Protein AF-A0A371LSJ4-F1 (afdb_monomer_lite)

Secondary structure (DSSP, 8-state):
-PPP-BPPHHHHHHHHTTSSEEE-SSHHHHHHHHTT--S--SS-SEE-HHHHHH-SPPP-HHHHHHHHHHHHS---HHHHHHHHHHHHHHHHHHSSGGGGGGSTTT--HHHHHHHHHHHTS--HHHHHHH----TTS-EEEETGGGS-HHHHTT--SS-EEE-SB-

Sequence (166 aa):
MSITRAKSIDSLYEECKDFDLVLVPDAPMASALNRRLDQPHFGPFAITPRRLAARRREQAEDRLAFLEIIETTDLNWKETSYAVGNILQCWEYQGTAEAVLDYDQFATMATHTAVDCIADMDTTSTRLTEYSIDADTSVAVVGFKQLTELERSILPPDYETVDPFT

pLDDT: mean 92.45, std 6.97, range [52.53, 98.38]

Radius of gyration: 18.63 Å; chains: 1; bounding box: 43×42×49 Å

Structure (mmCIF, N/CA/C/O backbone):
data_AF-A0A371LSJ4-F1
#
_entry.id   AF-A0A371LSJ4-F1
#
loop_
_atom_site.group_PDB
_atom_site.id
_atom_site.type_symbol
_atom_site.label_atom_id
_atom_site.label_alt_id
_atom_site.label_comp_id
_atom_site.label_asym_id
_atom_site.label_entity_id
_atom_site.label_seq_id
_atom_site.pdbx_PDB_ins_code
_atom_site.Cartn_x
_atom_site.Cartn_y
_atom_site.Cartn_z
_atom_site.occupancy
_atom_site.B_iso_or_equiv
_atom_site.auth_seq_id
_atom_site.auth_comp_id
_atom_site.auth_asym_id
_atom_site.auth_atom_id
_atom_site.pdbx_PDB_model_num
ATOM 1 N N . MET A 1 1 ? -5.238 30.349 8.932 1.00 52.53 1 MET A N 1
ATOM 2 C CA . MET A 1 1 ? -4.971 28.911 9.128 1.00 52.53 1 MET A CA 1
ATOM 3 C C . MET A 1 1 ? -5.605 28.503 10.439 1.00 52.53 1 MET A C 1
ATOM 5 O O . MET A 1 1 ? -5.242 29.069 11.461 1.00 52.53 1 MET A O 1
ATOM 9 N N . SER A 1 2 ? -6.582 27.604 10.406 1.00 71.06 2 SER A N 1
ATOM 10 C CA . SER A 1 2 ? -7.072 26.927 11.606 1.00 71.06 2 SER A CA 1
ATOM 11 C C . SER A 1 2 ? -6.063 25.846 11.987 1.00 71.06 2 SER A C 1
ATOM 13 O O . SER A 1 2 ? -5.662 25.054 11.139 1.00 71.06 2 SER A O 1
ATOM 15 N N . ILE A 1 3 ? -5.609 25.853 13.237 1.00 79.19 3 ILE A N 1
ATOM 16 C CA . ILE A 1 3 ? -4.787 24.772 13.782 1.00 79.19 3 ILE A CA 1
ATOM 17 C C . ILE A 1 3 ? -5.747 23.629 14.107 1.00 79.19 3 ILE A C 1
ATOM 19 O O . ILE A 1 3 ? -6.637 23.814 14.934 1.00 79.19 3 ILE A O 1
ATOM 23 N N . THR A 1 4 ? -5.591 22.488 13.444 1.00 86.31 4 THR A N 1
ATOM 24 C CA . THR A 1 4 ? -6.309 21.252 13.771 1.00 86.31 4 THR A CA 1
ATOM 25 C C . THR A 1 4 ? -5.580 20.501 14.879 1.00 86.31 4 THR A C 1
ATOM 27 O O . THR A 1 4 ? -4.352 20.566 15.000 1.00 86.31 4 THR A O 1
ATOM 30 N N . ARG A 1 5 ? -6.333 19.798 15.725 1.00 90.38 5 ARG A N 1
ATOM 31 C CA . ARG A 1 5 ? -5.793 19.016 16.839 1.00 90.38 5 ARG A CA 1
ATOM 32 C C . ARG A 1 5 ? -5.979 17.534 16.558 1.00 90.38 5 ARG A C 1
ATOM 34 O O . ARG A 1 5 ? -7.038 17.126 16.111 1.00 90.38 5 ARG A O 1
ATOM 41 N N . ALA A 1 6 ? -4.965 16.723 16.849 1.00 93.44 6 ALA A N 1
ATOM 42 C CA . ALA A 1 6 ? -5.106 15.272 16.775 1.00 93.44 6 ALA A CA 1
ATOM 43 C C . ALA A 1 6 ? -6.126 14.774 17.814 1.00 93.44 6 ALA A C 1
ATOM 45 O O . ALA A 1 6 ? -6.082 15.191 18.981 1.00 93.44 6 ALA A O 1
ATOM 46 N N . LYS A 1 7 ? -7.008 13.864 17.396 1.00 95.31 7 LYS A N 1
ATOM 47 C CA . LYS A 1 7 ? -7.898 13.113 18.283 1.00 95.31 7 LYS A CA 1
ATOM 48 C C . LYS A 1 7 ? -7.080 12.255 19.246 1.00 95.31 7 LYS A C 1
ATOM 50 O O . LYS A 1 7 ? -5.962 11.831 18.945 1.00 95.31 7 LYS A O 1
ATOM 55 N N . SER A 1 8 ? -7.638 11.986 20.425 1.00 96.00 8 SER A N 1
ATOM 56 C CA . SER A 1 8 ? -7.082 10.942 21.284 1.00 96.00 8 SER A CA 1
ATOM 57 C C . SER A 1 8 ? -7.300 9.574 20.635 1.00 96.00 8 SER A C 1
ATOM 59 O O . SER A 1 8 ? -8.267 9.370 19.901 1.00 96.00 8 SER A O 1
ATOM 61 N N . ILE A 1 9 ? -6.427 8.614 20.947 1.00 96.31 9 ILE A N 1
ATOM 62 C CA . ILE A 1 9 ? -6.601 7.230 20.484 1.00 96.31 9 ILE A CA 1
ATOM 63 C C . ILE A 1 9 ? -7.930 6.648 20.977 1.00 96.31 9 ILE A C 1
ATOM 65 O O . ILE A 1 9 ? -8.552 5.879 20.259 1.00 96.31 9 ILE A O 1
ATOM 69 N N . ASP A 1 10 ? -8.389 7.034 22.168 1.00 96.56 10 ASP A N 1
ATOM 70 C CA . ASP A 1 10 ? -9.649 6.528 22.715 1.00 96.56 10 ASP A CA 1
ATOM 71 C C . ASP A 1 10 ? -10.857 7.077 21.934 1.00 96.56 10 ASP A C 1
ATOM 73 O O . ASP A 1 10 ? -11.777 6.328 21.642 1.00 96.56 10 ASP A O 1
ATOM 77 N N . SER A 1 11 ? -10.819 8.343 21.494 1.00 96.50 11 SER A N 1
ATOM 78 C CA . SER A 1 11 ? -11.844 8.898 20.593 1.00 96.50 11 SER A CA 1
ATOM 79 C C . SER A 1 11 ? -11.858 8.180 19.245 1.00 96.50 11 SER A C 1
ATOM 81 O O . SER A 1 11 ? -12.922 7.835 18.749 1.00 96.50 11 SER A O 1
ATOM 83 N N . LEU A 1 12 ? -10.677 7.928 18.669 1.00 96.75 12 LEU A N 1
ATOM 84 C CA . LEU A 1 12 ? -10.557 7.178 17.417 1.00 96.75 12 LEU A CA 1
ATOM 85 C C . LEU A 1 12 ? -11.072 5.744 17.551 1.00 96.75 12 LEU A C 1
ATOM 87 O O . LEU A 1 12 ? -11.730 5.249 16.645 1.00 96.75 12 LEU A O 1
ATOM 91 N N . TYR A 1 13 ? -10.791 5.085 18.676 1.00 96.75 13 TYR A N 1
ATOM 92 C CA . TYR A 1 13 ? -11.294 3.744 18.949 1.00 96.75 13 TYR A CA 1
ATOM 93 C C . TYR A 1 13 ? -12.821 3.718 19.020 1.00 96.75 13 TYR A C 1
ATOM 95 O O . TYR A 1 13 ? -13.428 2.875 18.373 1.00 96.75 13 TYR A O 1
ATOM 103 N N . GLU A 1 14 ? -13.447 4.659 19.731 1.00 96.50 14 GLU A N 1
ATOM 104 C CA . GLU A 1 14 ? -14.912 4.728 19.817 1.00 96.50 14 GLU A CA 1
ATOM 105 C C . GLU A 1 14 ? -15.584 4.938 18.454 1.00 96.50 14 GLU A C 1
ATOM 107 O O . GLU A 1 14 ? -16.661 4.397 18.229 1.00 96.50 14 GLU A O 1
ATOM 112 N N . GLU A 1 15 ? -14.946 5.676 17.541 1.00 96.75 15 GLU A N 1
ATOM 113 C CA . GLU A 1 15 ? -15.430 5.856 16.165 1.00 96.75 15 GLU A CA 1
ATOM 114 C C . GLU A 1 15 ? -15.247 4.598 15.296 1.00 96.75 15 GLU A C 1
ATOM 116 O O . GLU A 1 15 ? -15.971 4.429 14.324 1.00 96.75 15 GLU A O 1
ATOM 121 N N . CYS A 1 16 ? -14.302 3.710 15.631 1.00 96.44 16 CYS A N 1
ATOM 122 C CA . CYS A 1 16 ? -13.937 2.564 14.787 1.00 96.44 16 CYS A CA 1
ATOM 123 C C . CYS A 1 16 ? -14.359 1.191 15.342 1.00 96.44 16 CYS A C 1
ATOM 125 O O . CYS A 1 16 ? -14.262 0.198 14.629 1.00 96.44 16 CYS A O 1
ATOM 127 N N . LYS A 1 17 ? -14.761 1.089 16.613 1.00 95.12 17 LYS A N 1
ATOM 128 C CA . LYS A 1 17 ? -14.946 -0.197 17.318 1.00 95.12 17 LYS A CA 1
ATOM 129 C C . LYS A 1 17 ? -16.019 -1.118 16.727 1.00 95.12 17 LYS A C 1
ATOM 131 O O . LYS A 1 17 ? -15.970 -2.315 16.979 1.00 95.12 17 LYS A O 1
ATOM 136 N N . ASP A 1 18 ? -16.975 -0.557 15.989 1.00 94.31 18 ASP A N 1
ATOM 137 C CA . ASP A 1 18 ? -18.103 -1.295 15.408 1.00 94.31 18 ASP A CA 1
ATOM 138 C C . ASP A 1 18 ? -17.808 -1.792 13.974 1.00 94.31 18 ASP A C 1
ATOM 140 O O . ASP A 1 18 ? -18.671 -2.399 13.342 1.00 94.31 18 ASP A O 1
ATOM 144 N N . PHE A 1 19 ? -16.597 -1.546 13.455 1.00 95.69 19 PHE A N 1
ATOM 145 C CA . PHE A 1 19 ? -16.127 -2.053 12.163 1.00 95.69 19 PHE A CA 1
ATOM 146 C C . PHE A 1 19 ? -15.376 -3.376 12.325 1.00 95.69 19 PHE A C 1
ATOM 148 O O . PHE A 1 19 ? -14.677 -3.589 13.316 1.00 95.69 19 PHE A O 1
ATOM 155 N N . ASP A 1 20 ? -15.456 -4.234 11.308 1.00 95.50 20 ASP A N 1
ATOM 156 C CA . ASP A 1 20 ? -14.738 -5.514 11.276 1.00 95.50 20 ASP A CA 1
ATOM 157 C C . ASP A 1 20 ? -13.232 -5.316 11.044 1.00 95.50 20 ASP A C 1
ATOM 159 O O . ASP A 1 20 ? -12.403 -6.126 11.468 1.00 95.50 20 ASP A O 1
ATOM 163 N N . LEU A 1 21 ? -12.871 -4.241 10.335 1.00 97.19 21 LEU A N 1
ATOM 164 C CA . LEU A 1 21 ? -11.501 -3.937 9.949 1.00 97.19 21 LEU A CA 1
ATOM 165 C C . LEU A 1 21 ? -11.255 -2.427 9.895 1.00 97.19 21 LEU A C 1
ATOM 167 O O . LEU A 1 21 ? -12.004 -1.665 9.286 1.00 97.19 21 LEU A O 1
ATOM 171 N N . VAL A 1 22 ? -10.135 -2.003 10.473 1.00 97.94 22 VAL A N 1
ATOM 172 C CA . VAL A 1 22 ? -9.680 -0.613 10.495 1.00 97.94 22 VAL A CA 1
ATOM 173 C C . VAL A 1 22 ? -8.335 -0.503 9.786 1.00 97.94 22 VAL A C 1
ATOM 175 O O . VAL A 1 22 ? -7.305 -0.985 10.270 1.00 97.94 22 VAL A O 1
ATOM 178 N N . LEU A 1 23 ? -8.323 0.171 8.641 1.00 98.19 23 LEU A N 1
ATOM 179 C CA . LEU A 1 23 ? -7.095 0.508 7.935 1.00 98.19 23 LEU A CA 1
ATOM 180 C C . LEU A 1 23 ? -6.507 1.802 8.486 1.00 98.19 23 LEU A C 1
ATOM 182 O O . LEU A 1 23 ? -7.202 2.805 8.647 1.00 98.19 23 LEU A O 1
ATOM 186 N N . VAL A 1 24 ? -5.209 1.773 8.771 1.00 98.12 24 VAL A N 1
ATOM 187 C CA . VAL A 1 24 ? -4.469 2.905 9.339 1.00 98.12 24 VAL A CA 1
ATOM 188 C C . VAL A 1 24 ? -3.180 3.167 8.557 1.00 98.12 24 VAL A C 1
ATOM 190 O O . VAL A 1 24 ? -2.621 2.233 7.976 1.00 98.12 24 VAL A O 1
ATOM 193 N N . PRO A 1 25 ? -2.656 4.405 8.577 1.00 96.38 25 PRO A N 1
ATOM 194 C CA . PRO A 1 25 ? -1.461 4.770 7.817 1.00 96.38 25 PRO A CA 1
ATOM 195 C C . PRO A 1 25 ? -0.174 4.148 8.367 1.00 96.38 25 PRO A C 1
ATOM 197 O O . PRO A 1 25 ? 0.781 3.946 7.625 1.00 96.38 25 PRO A O 1
ATOM 200 N N . ASP A 1 26 ? -0.113 3.846 9.668 1.00 95.31 26 ASP A N 1
ATOM 201 C CA . ASP A 1 26 ? 1.126 3.407 10.301 1.00 95.31 26 ASP A CA 1
ATOM 202 C C . ASP A 1 26 ? 0.932 2.346 11.395 1.00 95.31 26 ASP A C 1
ATOM 204 O O . ASP A 1 26 ? -0.114 2.204 12.036 1.00 95.31 26 ASP A O 1
ATOM 208 N N . ALA A 1 27 ? 1.989 1.557 11.605 1.00 94.19 27 ALA A N 1
ATOM 209 C CA . ALA A 1 27 ? 1.992 0.466 12.574 1.00 94.19 27 ALA A CA 1
ATOM 210 C C . ALA A 1 27 ? 1.846 0.924 14.044 1.00 94.19 27 ALA A C 1
ATOM 212 O O . ALA A 1 27 ? 1.191 0.208 14.811 1.00 94.19 27 ALA A O 1
ATOM 213 N N . PRO A 1 28 ? 2.426 2.060 14.488 1.00 96.12 28 PRO A N 1
ATOM 214 C CA . PRO A 1 28 ? 2.138 2.621 15.806 1.00 96.12 28 PRO A CA 1
ATOM 215 C C . PRO A 1 28 ? 0.650 2.883 16.056 1.00 96.12 28 PRO A C 1
ATOM 217 O O . PRO A 1 28 ? 0.148 2.463 17.100 1.00 96.12 28 PRO A O 1
ATOM 220 N N . MET A 1 29 ? -0.065 3.502 15.113 1.00 96.00 29 MET A N 1
ATOM 221 C CA . MET A 1 29 ? -1.504 3.747 15.220 1.00 96.00 29 MET A CA 1
ATOM 222 C C . MET A 1 29 ? -2.287 2.433 15.278 1.00 96.00 29 MET A C 1
ATOM 224 O O . MET A 1 29 ? -3.125 2.265 16.165 1.00 96.00 29 MET A O 1
ATOM 228 N N . ALA A 1 30 ? -1.939 1.459 14.426 1.00 96.94 30 ALA A N 1
ATOM 229 C CA . ALA A 1 30 ? -2.527 0.117 14.473 1.00 96.94 30 ALA A CA 1
ATOM 230 C C . ALA A 1 30 ? -2.360 -0.503 15.867 1.00 96.94 30 ALA A C 1
ATOM 232 O O . ALA A 1 30 ? -3.308 -0.990 16.476 1.00 96.94 30 ALA A O 1
ATOM 233 N N . SER A 1 31 ? -1.139 -0.471 16.403 1.00 96.12 31 SER A N 1
ATOM 234 C CA . SER A 1 31 ? -0.823 -0.996 17.735 1.00 96.12 31 SER A CA 1
ATOM 235 C C . SER A 1 31 ? -1.595 -0.267 18.836 1.00 96.12 31 SER A C 1
ATOM 237 O O . SER A 1 31 ? -2.073 -0.901 19.776 1.00 96.12 31 SER A O 1
ATOM 239 N N . ALA A 1 32 ? -1.745 1.054 18.723 1.00 96.56 32 ALA A N 1
ATOM 240 C CA . ALA A 1 32 ? -2.471 1.863 19.689 1.00 96.56 32 ALA A CA 1
ATOM 241 C C . ALA A 1 32 ? -3.960 1.492 19.730 1.00 96.56 32 ALA A C 1
ATOM 243 O O . ALA A 1 32 ? -4.463 1.235 20.822 1.00 96.56 32 ALA A O 1
ATOM 244 N N . LEU A 1 33 ? -4.622 1.380 18.572 1.00 96.69 33 LEU A N 1
ATOM 245 C CA . LEU A 1 33 ? -6.030 0.976 18.468 1.00 96.69 33 LEU A CA 1
ATOM 246 C C . LEU A 1 33 ? -6.253 -0.469 18.926 1.00 96.69 33 LEU A C 1
ATOM 248 O O . LEU A 1 33 ? -7.112 -0.717 19.764 1.00 96.69 33 LEU A O 1
ATOM 252 N N . ASN A 1 34 ? -5.423 -1.417 18.481 1.00 96.38 34 ASN A N 1
ATOM 253 C CA . ASN A 1 34 ? -5.550 -2.823 18.891 1.00 96.38 34 ASN A CA 1
ATOM 254 C C . ASN A 1 34 ? -5.403 -3.023 20.411 1.00 96.38 34 ASN A C 1
ATOM 256 O O . ASN A 1 34 ? -5.962 -3.962 20.965 1.00 96.38 34 ASN A O 1
ATOM 260 N N . ARG A 1 35 ? -4.668 -2.149 21.115 1.00 95.19 35 ARG A N 1
ATOM 261 C CA . ARG A 1 35 ? -4.550 -2.193 22.587 1.00 95.19 35 ARG A CA 1
ATOM 262 C C . ARG A 1 35 ? -5.812 -1.739 23.325 1.00 95.19 35 ARG A C 1
ATOM 264 O O . ARG A 1 35 ? -5.826 -1.839 24.549 1.00 95.19 35 ARG A O 1
ATOM 271 N N . ARG A 1 36 ? -6.803 -1.176 22.627 1.00 95.38 36 ARG A N 1
ATOM 272 C CA . ARG A 1 36 ? -8.092 -0.762 23.207 1.00 95.38 36 ARG A CA 1
ATOM 273 C C . ARG A 1 36 ? -9.166 -1.835 23.097 1.00 95.38 36 ARG A C 1
ATOM 275 O O . ARG A 1 36 ? -10.174 -1.695 23.774 1.00 95.38 36 ARG A O 1
ATOM 282 N N . LEU A 1 37 ? -8.931 -2.890 22.313 1.00 92.75 37 LEU A N 1
ATOM 283 C CA . LEU A 1 37 ? -9.847 -4.020 22.238 1.00 92.75 37 LEU A CA 1
ATOM 284 C C . LEU A 1 37 ? -10.094 -4.589 23.636 1.00 92.75 37 LEU A C 1
ATOM 286 O O . LEU A 1 37 ? -9.178 -5.073 24.305 1.00 92.75 37 LEU A O 1
ATOM 290 N N . ASP A 1 38 ? -11.347 -4.530 24.053 1.00 86.19 38 ASP A N 1
ATOM 291 C CA . ASP A 1 38 ? -11.861 -5.081 25.301 1.00 86.19 38 ASP A CA 1
ATOM 292 C C . ASP A 1 38 ? -12.634 -6.392 25.078 1.00 86.19 38 ASP A C 1
ATOM 294 O O . ASP A 1 38 ? -13.021 -7.061 26.039 1.00 86.19 38 ASP A O 1
ATOM 298 N N . GLN A 1 39 ? -12.796 -6.799 23.815 1.00 85.31 39 GLN A N 1
ATOM 299 C CA . GLN A 1 39 ? -13.455 -8.032 23.397 1.00 85.31 39 GLN A CA 1
ATOM 300 C C . GLN A 1 39 ? -12.538 -8.891 22.514 1.00 85.31 39 GLN A C 1
ATOM 302 O O . GLN A 1 39 ? -11.650 -8.367 21.833 1.00 85.31 39 GLN A O 1
ATOM 307 N N . PRO A 1 40 ? -12.724 -10.225 22.502 1.00 88.38 40 PRO A N 1
ATOM 308 C CA . PRO A 1 40 ? -12.030 -11.093 21.560 1.00 88.38 40 PRO A CA 1
ATOM 309 C C . PRO A 1 40 ? -12.333 -10.697 20.110 1.00 88.38 40 PRO A C 1
ATOM 311 O O . PRO A 1 40 ? -13.495 -10.597 19.730 1.00 88.38 40 PRO A O 1
ATOM 314 N N . HIS A 1 41 ? -11.288 -10.542 19.298 1.00 88.44 41 HIS A N 1
ATOM 315 C CA . HIS A 1 41 ? -11.392 -10.213 17.877 1.00 88.44 41 HIS A CA 1
ATOM 316 C C . HIS A 1 41 ? -10.681 -11.280 17.040 1.00 88.44 41 HIS A C 1
ATOM 318 O O . HIS A 1 41 ? -9.556 -11.681 17.359 1.00 88.44 41 HIS A O 1
ATOM 324 N N . PHE A 1 42 ? -11.323 -11.759 15.975 1.00 85.94 42 PHE A N 1
ATOM 325 C CA . PHE A 1 42 ? -10.696 -12.690 15.038 1.00 85.94 42 PHE A CA 1
ATOM 326 C C . PHE A 1 42 ? -9.880 -11.916 14.004 1.00 85.94 42 PHE A C 1
ATOM 328 O O . PHE A 1 42 ? -10.400 -11.061 13.301 1.00 85.94 42 PHE A O 1
ATOM 335 N N . GLY A 1 43 ? -8.586 -12.223 13.897 1.00 86.88 43 GLY A N 1
ATOM 336 C CA . GLY A 1 43 ? -7.692 -11.486 13.001 1.00 86.88 43 GLY A CA 1
ATOM 337 C C . GLY A 1 43 ? -7.367 -10.069 13.502 1.00 86.88 43 GLY A C 1
ATOM 338 O O . GLY A 1 43 ? -7.648 -9.738 14.658 1.00 86.88 43 GLY A O 1
ATOM 339 N N . PRO A 1 44 ? -6.698 -9.246 12.677 1.00 89.44 44 PRO A N 1
ATOM 340 C CA . PRO A 1 44 ? -6.348 -7.884 13.055 1.00 89.44 44 PRO A CA 1
ATOM 341 C C . PRO A 1 44 ? -7.579 -6.970 13.013 1.00 89.44 44 PRO A C 1
ATOM 343 O O . PRO A 1 44 ? -8.220 -6.876 11.976 1.00 89.44 44 PRO A O 1
ATOM 346 N N . PHE A 1 45 ? -7.852 -6.254 14.106 1.00 96.12 45 PHE A N 1
ATOM 347 C CA . PHE A 1 45 ? -8.837 -5.167 14.109 1.00 96.12 45 PHE A CA 1
ATOM 348 C C . PHE A 1 45 ? -8.281 -3.944 13.376 1.00 96.12 45 PHE A C 1
ATOM 350 O O . PHE A 1 45 ? -8.847 -3.512 12.385 1.00 96.12 45 PHE A O 1
ATOM 357 N N . ALA A 1 46 ? -7.120 -3.429 13.802 1.00 97.38 46 ALA A N 1
ATOM 358 C CA . ALA A 1 46 ? -6.435 -2.327 13.122 1.00 97.38 46 ALA A CA 1
ATOM 359 C C . ALA A 1 46 ? -5.131 -2.784 12.451 1.00 97.38 46 ALA A C 1
ATOM 361 O O . ALA A 1 46 ? -4.293 -3.437 13.086 1.00 97.38 46 ALA A O 1
ATOM 362 N N . ILE A 1 47 ? -4.913 -2.432 11.182 1.00 96.88 47 ILE A N 1
ATOM 363 C CA . ILE A 1 47 ? -3.742 -2.864 10.400 1.00 96.88 47 ILE A CA 1
ATOM 364 C C . ILE A 1 47 ? -3.412 -1.883 9.269 1.00 96.88 47 ILE A C 1
ATOM 366 O O . ILE A 1 47 ? -4.271 -1.144 8.803 1.00 96.88 47 ILE A O 1
ATOM 370 N N . THR A 1 48 ? -2.156 -1.864 8.819 1.00 95.81 48 THR A N 1
ATOM 371 C CA . THR A 1 48 ? -1.777 -1.102 7.621 1.00 95.81 48 THR A CA 1
ATOM 372 C C . THR A 1 48 ? -2.116 -1.886 6.347 1.00 95.81 48 THR A C 1
ATOM 374 O O . THR A 1 48 ? -1.964 -3.115 6.351 1.00 95.81 48 THR A O 1
ATOM 377 N N . PRO A 1 49 ? -2.488 -1.217 5.238 1.00 95.12 49 PRO A N 1
ATOM 378 C CA . PRO A 1 49 ? -2.781 -1.871 3.957 1.00 95.12 49 PRO A CA 1
ATOM 379 C C . PRO A 1 49 ? -1.687 -2.851 3.508 1.00 95.12 49 PRO A C 1
ATOM 381 O O . PRO A 1 49 ? -1.955 -4.026 3.256 1.00 95.12 49 PRO A O 1
ATOM 384 N N . ARG A 1 50 ? -0.418 -2.420 3.553 1.00 91.81 50 ARG A N 1
ATO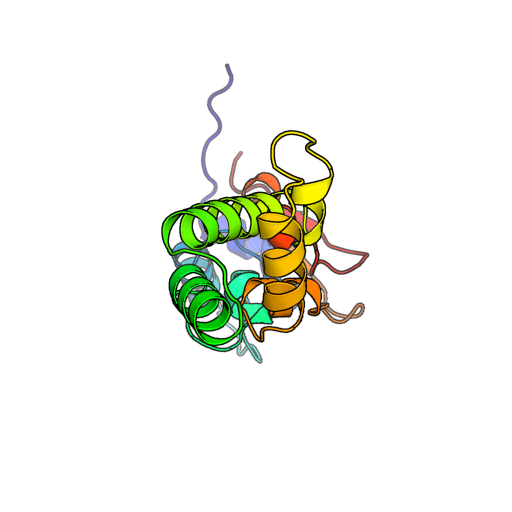M 385 C CA . ARG A 1 50 ? 0.754 -3.259 3.236 1.00 91.81 50 ARG A CA 1
ATOM 386 C C . ARG A 1 50 ? 0.801 -4.555 4.025 1.00 91.81 50 ARG A C 1
ATOM 388 O O . ARG A 1 50 ? 1.052 -5.625 3.479 1.00 91.81 50 ARG A O 1
ATOM 395 N N . ARG A 1 51 ? 0.585 -4.474 5.339 1.00 91.69 51 ARG A N 1
ATOM 396 C CA . ARG A 1 51 ? 0.683 -5.645 6.213 1.00 91.69 51 ARG A CA 1
ATOM 397 C C . ARG A 1 51 ? -0.502 -6.586 6.016 1.00 91.69 51 ARG A C 1
ATOM 399 O O . ARG A 1 51 ? -0.323 -7.797 6.158 1.00 91.69 51 ARG A O 1
ATOM 406 N N . LEU A 1 52 ? -1.673 -6.037 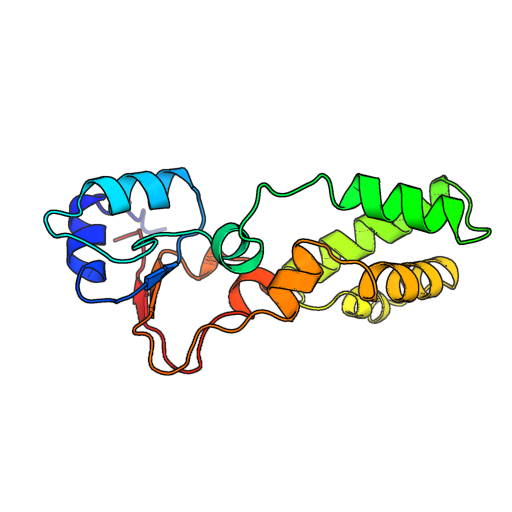5.697 1.00 93.19 52 LEU A N 1
ATOM 407 C CA . LEU A 1 52 ? -2.864 -6.808 5.370 1.00 93.19 52 LEU A CA 1
ATOM 408 C C . LEU A 1 52 ? -2.654 -7.627 4.086 1.00 93.19 52 LEU A C 1
ATOM 410 O O . LEU A 1 52 ? -2.822 -8.847 4.120 1.00 93.19 52 LEU A O 1
ATOM 414 N N . ALA A 1 53 ? -2.190 -6.984 3.010 1.00 90.56 53 ALA A N 1
ATOM 415 C CA . ALA A 1 53 ? -1.947 -7.636 1.724 1.00 90.56 53 ALA A CA 1
ATOM 416 C C . ALA A 1 53 ? -0.750 -8.605 1.766 1.00 90.56 53 ALA A C 1
ATOM 418 O O . ALA A 1 53 ? -0.858 -9.773 1.391 1.00 90.56 53 ALA A O 1
ATOM 419 N N . ALA A 1 54 ? 0.405 -8.171 2.284 1.00 82.94 54 ALA A N 1
ATOM 420 C CA . ALA A 1 54 ? 1.640 -8.949 2.177 1.00 82.94 54 ALA A CA 1
ATOM 421 C C . ALA A 1 54 ? 1.733 -10.137 3.150 1.00 82.94 54 ALA A C 1
ATOM 423 O O . ALA A 1 54 ? 2.541 -11.042 2.919 1.00 82.94 54 ALA A O 1
ATOM 424 N N . ARG A 1 55 ? 0.964 -10.148 4.253 1.00 70.25 55 ARG A N 1
ATOM 425 C CA . ARG A 1 55 ? 0.960 -11.158 5.346 1.00 70.25 55 ARG A CA 1
ATOM 426 C C . ARG A 1 55 ? 2.317 -11.466 6.021 1.00 70.25 55 ARG A C 1
ATOM 428 O O . ARG A 1 55 ? 2.346 -12.157 7.040 1.00 70.25 55 ARG A O 1
ATOM 435 N N . ARG A 1 56 ? 3.446 -10.971 5.502 1.00 62.91 56 ARG A N 1
ATOM 436 C CA . ARG A 1 56 ? 4.819 -11.107 6.023 1.00 62.91 56 ARG A CA 1
ATOM 437 C C . ARG A 1 56 ? 5.503 -9.739 6.088 1.00 62.91 56 ARG A C 1
ATOM 439 O O . ARG A 1 56 ? 4.932 -8.725 5.706 1.00 62.91 56 ARG A O 1
ATOM 446 N N . ARG A 1 57 ? 6.727 -9.717 6.622 1.00 59.72 57 ARG A N 1
ATOM 447 C CA . ARG A 1 57 ? 7.565 -8.515 6.666 1.00 59.72 57 ARG A CA 1
ATOM 448 C C . ARG A 1 57 ? 7.894 -8.082 5.236 1.00 59.72 57 ARG A C 1
ATOM 450 O O . ARG A 1 57 ? 8.343 -8.918 4.455 1.00 59.72 57 ARG A O 1
ATOM 457 N N . GLU A 1 58 ? 7.668 -6.807 4.945 1.00 64.69 58 GLU A N 1
ATOM 458 C CA . GLU A 1 58 ? 8.086 -6.151 3.706 1.00 64.69 58 GLU A CA 1
ATOM 459 C C . GLU A 1 58 ? 9.577 -6.431 3.480 1.00 64.69 58 GLU A C 1
ATOM 461 O O . GLU A 1 58 ? 10.408 -6.215 4.373 1.00 64.69 58 GLU A O 1
ATOM 466 N N . GLN A 1 59 ? 9.893 -7.036 2.336 1.00 67.12 59 GLN A N 1
ATOM 467 C CA . GLN A 1 59 ? 11.274 -7.231 1.910 1.00 67.12 59 GLN A CA 1
ATOM 468 C C . GLN A 1 59 ? 11.749 -5.966 1.195 1.00 67.12 59 GLN A C 1
ATOM 470 O O . GLN A 1 59 ? 10.934 -5.144 0.785 1.00 67.12 59 GLN A O 1
ATOM 475 N N . ALA A 1 60 ? 13.065 -5.812 1.052 1.00 81.62 60 ALA A N 1
ATOM 476 C CA . ALA A 1 60 ? 13.650 -4.749 0.240 1.00 81.62 60 ALA A CA 1
ATOM 477 C C . ALA A 1 60 ? 13.341 -5.018 -1.246 1.00 81.62 60 ALA A C 1
ATOM 479 O O . ALA A 1 60 ? 14.131 -5.651 -1.947 1.00 81.62 60 ALA A O 1
ATOM 480 N N . GLU A 1 61 ? 12.134 -4.638 -1.670 1.00 86.00 61 GLU A N 1
ATOM 481 C CA . GLU A 1 61 ? 11.582 -4.841 -3.013 1.00 86.00 61 GLU A CA 1
ATOM 482 C C . GLU A 1 61 ? 12.475 -4.218 -4.085 1.00 86.00 61 GLU A C 1
ATOM 484 O O . GLU A 1 61 ? 12.769 -4.860 -5.088 1.00 86.00 61 GLU A O 1
ATOM 489 N N . ASP A 1 62 ? 13.009 -3.031 -3.802 1.00 89.44 62 ASP A N 1
ATOM 490 C CA . ASP A 1 62 ? 14.011 -2.340 -4.611 1.00 89.44 62 ASP A CA 1
ATOM 491 C C . ASP A 1 62 ? 15.228 -3.223 -4.915 1.00 89.44 62 ASP A C 1
ATOM 493 O O . ASP A 1 62 ? 15.645 -3.366 -6.064 1.00 89.44 62 ASP A O 1
ATOM 497 N N . ARG A 1 63 ? 15.784 -3.867 -3.887 1.00 91.25 63 ARG A N 1
ATOM 498 C CA . ARG A 1 63 ? 16.959 -4.725 -4.011 1.00 91.25 63 ARG A CA 1
ATOM 499 C C . ARG A 1 63 ? 16.638 -6.007 -4.768 1.00 91.25 63 ARG A C 1
ATOM 501 O O . ARG A 1 63 ? 17.484 -6.465 -5.531 1.00 91.25 63 ARG A O 1
ATOM 508 N N . LEU A 1 64 ? 15.473 -6.604 -4.530 1.00 90.75 64 LEU A N 1
ATOM 509 C CA . LEU A 1 64 ? 15.064 -7.826 -5.222 1.00 90.75 64 LEU A CA 1
ATOM 510 C C . LEU A 1 64 ? 14.828 -7.557 -6.707 1.00 90.75 64 LEU A C 1
ATOM 512 O O . LEU A 1 64 ? 15.416 -8.250 -7.529 1.00 90.75 64 LEU A O 1
ATOM 516 N N . ALA A 1 65 ? 14.064 -6.513 -7.040 1.00 92.19 65 ALA A N 1
ATOM 517 C CA . ALA A 1 65 ? 13.825 -6.091 -8.419 1.00 92.19 65 ALA A CA 1
ATOM 518 C C . ALA A 1 65 ? 15.133 -5.769 -9.145 1.00 92.19 65 ALA A C 1
ATOM 520 O O . ALA A 1 65 ? 15.360 -6.210 -10.268 1.00 92.19 65 ALA A O 1
ATOM 521 N N . PHE A 1 66 ? 16.044 -5.057 -8.479 1.00 95.06 66 PHE A N 1
ATOM 522 C CA . PHE A 1 66 ? 17.353 -4.753 -9.044 1.00 95.06 66 PHE A CA 1
ATOM 523 C C . PHE A 1 66 ? 18.168 -6.008 -9.384 1.00 95.06 66 PHE A C 1
ATOM 525 O O . PHE A 1 66 ? 18.762 -6.075 -10.460 1.00 95.06 66 PHE A O 1
ATOM 532 N N . LEU A 1 67 ? 18.227 -6.979 -8.466 1.00 94.56 67 LEU A N 1
ATOM 533 C CA . LEU A 1 67 ? 18.980 -8.216 -8.680 1.00 94.56 67 LEU A CA 1
ATOM 534 C C . LEU A 1 67 ? 18.348 -9.064 -9.784 1.00 94.56 67 LEU A C 1
ATOM 536 O O . LEU A 1 67 ? 19.069 -9.496 -10.677 1.00 94.56 67 LEU A O 1
ATOM 540 N N . GLU A 1 68 ? 17.025 -9.222 -9.766 1.00 93.31 68 GLU A N 1
ATOM 541 C CA . GLU A 1 68 ? 16.293 -9.989 -10.777 1.00 93.31 68 GLU A CA 1
ATOM 542 C C . GLU A 1 68 ? 16.533 -9.425 -12.182 1.00 93.31 68 GLU A C 1
ATOM 544 O O . GLU A 1 68 ? 16.912 -10.158 -13.092 1.00 93.31 68 GLU A O 1
ATOM 549 N N . ILE A 1 69 ? 16.408 -8.105 -12.358 1.00 94.94 69 ILE A N 1
ATOM 550 C CA . ILE A 1 69 ? 16.600 -7.466 -13.665 1.00 94.94 69 ILE A CA 1
ATOM 551 C C . ILE A 1 69 ? 18.049 -7.607 -14.146 1.00 94.94 69 ILE A C 1
ATOM 553 O O . ILE A 1 69 ? 18.271 -7.874 -15.324 1.00 94.94 69 ILE A O 1
ATOM 557 N N . ILE A 1 70 ? 19.051 -7.440 -13.273 1.00 95.44 70 ILE A N 1
ATOM 558 C CA . ILE A 1 70 ? 20.459 -7.630 -13.670 1.00 95.44 70 ILE A CA 1
ATOM 559 C C . ILE A 1 70 ? 20.752 -9.082 -14.058 1.00 95.44 70 ILE A C 1
ATOM 561 O O . ILE A 1 70 ? 21.590 -9.320 -14.924 1.00 95.44 70 ILE A O 1
ATOM 565 N N . GLU A 1 71 ? 20.116 -10.051 -13.403 1.00 94.50 71 GLU A N 1
ATOM 566 C CA . GLU A 1 71 ? 20.354 -11.471 -13.670 1.00 94.50 71 GLU A CA 1
ATOM 567 C C . GLU A 1 71 ? 19.627 -11.969 -14.928 1.00 94.50 71 GLU A C 1
ATOM 569 O O . GLU A 1 71 ? 20.125 -12.873 -15.601 1.00 94.50 71 GLU A O 1
ATOM 574 N N . THR A 1 72 ? 18.476 -11.382 -15.264 1.00 94.56 72 THR A N 1
ATOM 575 C CA . THR A 1 72 ? 17.595 -11.856 -16.347 1.00 94.56 72 THR A CA 1
ATOM 576 C C . THR A 1 72 ? 17.646 -11.015 -17.622 1.00 94.56 72 THR A C 1
ATOM 578 O O . THR A 1 72 ? 17.125 -11.441 -18.655 1.00 94.56 72 THR A O 1
ATOM 581 N N . THR A 1 73 ? 18.290 -9.846 -17.590 1.00 94.44 73 THR A N 1
ATOM 582 C CA . THR A 1 73 ? 18.358 -8.913 -18.724 1.00 94.44 73 THR A CA 1
ATOM 583 C C . THR A 1 73 ? 19.789 -8.451 -18.998 1.00 94.44 73 THR A C 1
ATOM 585 O O . THR A 1 73 ? 20.674 -8.570 -18.157 1.00 94.44 73 THR A O 1
ATOM 588 N N . ASP A 1 74 ? 20.012 -7.852 -20.170 1.00 94.56 74 ASP A N 1
ATOM 589 C CA . ASP A 1 74 ? 21.297 -7.235 -20.535 1.00 94.56 74 ASP A CA 1
ATOM 590 C C . ASP A 1 74 ? 21.429 -5.773 -20.049 1.00 94.56 74 ASP A C 1
ATOM 592 O O . ASP A 1 74 ? 22.326 -5.043 -20.486 1.00 94.56 74 ASP A O 1
ATOM 596 N N . LEU A 1 75 ? 20.530 -5.306 -19.172 1.00 95.38 75 LEU A N 1
ATOM 597 C CA . LEU A 1 75 ? 20.564 -3.936 -18.661 1.00 95.38 75 LEU A CA 1
ATOM 598 C C . LEU A 1 75 ? 21.769 -3.714 -17.750 1.00 95.38 75 LEU A C 1
ATOM 600 O O . LEU A 1 75 ? 22.113 -4.534 -16.896 1.00 95.38 75 LEU A O 1
ATOM 604 N N . ASN A 1 76 ? 22.412 -2.555 -17.899 1.00 95.12 76 ASN A N 1
ATOM 605 C CA . ASN A 1 76 ? 23.523 -2.217 -17.022 1.00 95.12 76 ASN A CA 1
ATOM 606 C C . ASN A 1 76 ? 23.023 -1.717 -15.659 1.00 95.12 76 ASN A C 1
ATOM 608 O O . ASN A 1 76 ? 21.931 -1.169 -15.530 1.00 95.12 76 ASN A O 1
ATOM 612 N N . TRP A 1 77 ? 23.877 -1.812 -14.638 1.00 96.44 77 TRP A N 1
ATOM 613 C CA . TRP A 1 77 ? 23.523 -1.457 -13.259 1.00 96.44 77 TRP A CA 1
ATOM 614 C C . TRP A 1 77 ? 22.922 -0.049 -13.091 1.00 96.44 77 TRP A C 1
ATOM 616 O O . TRP A 1 77 ? 22.084 0.161 -12.214 1.00 96.44 77 TRP A O 1
ATOM 626 N N . LYS A 1 78 ? 23.344 0.928 -13.905 1.00 95.62 78 LYS A N 1
ATOM 627 C CA . LYS A 1 78 ? 22.858 2.308 -13.816 1.00 95.62 78 LYS A CA 1
ATOM 628 C C . LYS A 1 78 ? 21.456 2.426 -14.405 1.00 95.62 78 LYS A C 1
ATOM 630 O O . LYS A 1 78 ? 20.617 3.099 -13.813 1.00 95.62 78 LYS A O 1
ATOM 635 N N . GLU A 1 79 ? 21.217 1.780 -15.543 1.00 95.25 79 GLU A N 1
ATOM 636 C CA . GLU A 1 79 ? 19.887 1.687 -16.153 1.00 95.25 79 GLU A CA 1
ATOM 637 C C . GLU A 1 79 ? 18.921 0.981 -15.207 1.00 95.25 79 GLU A C 1
ATOM 639 O O . GLU A 1 79 ? 17.874 1.542 -14.895 1.00 95.25 79 GLU A O 1
ATOM 644 N N . THR A 1 80 ? 19.318 -0.169 -14.655 1.00 96.25 80 THR A N 1
ATOM 645 C CA . THR A 1 80 ? 18.486 -0.933 -13.720 1.00 96.25 80 THR A CA 1
ATOM 646 C C . THR A 1 80 ? 18.151 -0.131 -12.468 1.00 96.25 80 THR A C 1
ATOM 648 O O . THR A 1 80 ? 16.984 -0.009 -12.110 1.00 96.25 80 THR A O 1
ATOM 651 N N . SER A 1 81 ? 19.148 0.473 -11.810 1.00 94.88 81 SER A N 1
ATOM 652 C CA . SER A 1 81 ? 18.908 1.261 -10.593 1.00 94.88 81 SER A CA 1
ATOM 653 C C . SER A 1 81 ? 17.969 2.441 -10.841 1.00 94.88 81 SER A C 1
ATOM 655 O O . SER A 1 81 ? 17.167 2.771 -9.968 1.00 94.88 81 SER A O 1
ATOM 657 N N . TYR A 1 82 ? 18.076 3.084 -12.005 1.00 94.81 82 TYR A N 1
ATOM 658 C CA . TYR A 1 82 ? 17.221 4.206 -12.370 1.00 94.81 82 TYR A CA 1
ATOM 659 C C . TYR A 1 82 ? 15.794 3.750 -12.692 1.00 94.81 82 TYR A C 1
ATOM 661 O O . TYR A 1 82 ? 14.84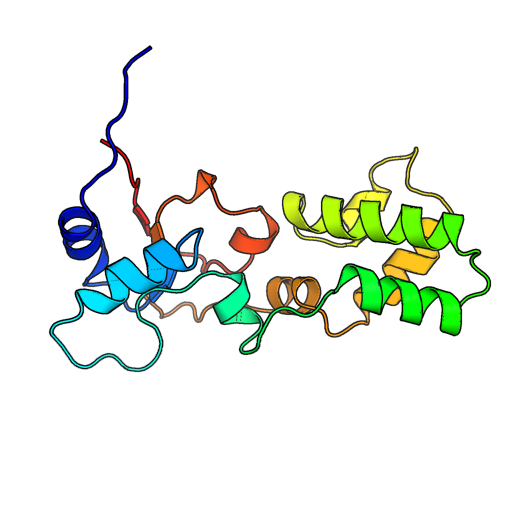1 4.333 -12.179 1.00 94.81 82 TYR A O 1
ATOM 669 N N . ALA A 1 83 ? 15.644 2.695 -13.496 1.00 95.69 83 ALA A N 1
ATOM 670 C CA . ALA A 1 83 ? 14.345 2.148 -13.871 1.00 95.69 83 ALA A CA 1
ATOM 671 C C . ALA A 1 83 ? 13.573 1.644 -12.644 1.00 95.69 83 ALA A C 1
ATOM 673 O O . ALA A 1 83 ? 12.460 2.105 -12.411 1.00 95.69 83 ALA A O 1
ATOM 674 N N . VAL A 1 84 ? 14.185 0.794 -11.809 1.00 94.94 84 VAL A N 1
ATOM 675 C CA . VAL A 1 84 ? 13.553 0.234 -10.598 1.00 94.94 84 VAL A CA 1
ATOM 676 C C . VAL A 1 84 ? 13.059 1.337 -9.666 1.00 94.94 84 VAL A C 1
ATOM 678 O O . VAL A 1 84 ? 11.912 1.304 -9.228 1.00 94.94 84 VAL A O 1
ATOM 681 N N . GLY A 1 85 ? 13.898 2.340 -9.385 1.00 93.25 85 GLY A N 1
ATOM 682 C CA . GLY A 1 85 ? 13.521 3.442 -8.499 1.00 93.25 85 GLY A CA 1
ATOM 683 C C . GLY A 1 85 ? 12.314 4.226 -9.019 1.00 93.25 85 GLY A C 1
ATOM 684 O O . GLY A 1 85 ? 11.386 4.493 -8.258 1.00 93.25 85 GLY A O 1
ATOM 685 N N . ASN A 1 86 ? 12.301 4.547 -10.316 1.00 95.06 8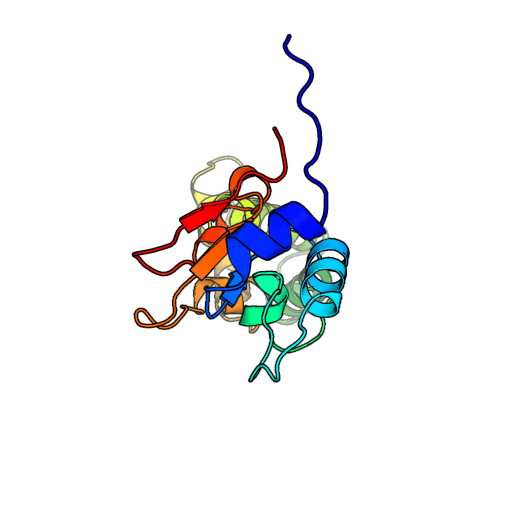6 ASN A N 1
ATOM 686 C CA . ASN A 1 86 ? 11.194 5.281 -10.928 1.00 95.06 86 ASN A CA 1
ATOM 687 C C . ASN A 1 86 ? 9.912 4.443 -11.000 1.00 95.06 86 ASN A C 1
ATOM 689 O O . ASN A 1 86 ? 8.843 4.980 -10.729 1.00 95.06 86 ASN A O 1
ATOM 693 N N . ILE A 1 87 ? 10.013 3.151 -11.332 1.00 95.38 87 ILE A N 1
ATOM 694 C CA . ILE A 1 87 ? 8.867 2.234 -11.403 1.00 95.38 87 ILE A CA 1
ATOM 695 C C . ILE A 1 87 ? 8.210 2.122 -10.032 1.00 95.38 87 ILE A C 1
ATOM 697 O O . ILE A 1 87 ? 7.036 2.453 -9.900 1.00 95.38 87 ILE A O 1
ATOM 701 N N . LEU A 1 88 ? 8.970 1.734 -9.002 1.00 92.69 88 LEU A N 1
ATOM 702 C CA . LEU A 1 88 ? 8.425 1.548 -7.656 1.00 92.69 88 LEU A CA 1
ATOM 703 C C . LEU A 1 88 ? 7.846 2.854 -7.107 1.00 92.69 88 LEU A C 1
ATOM 705 O O . LEU A 1 88 ? 6.729 2.868 -6.601 1.00 92.69 88 LEU A O 1
ATOM 709 N N . GLN A 1 89 ? 8.552 3.977 -7.268 1.00 91.88 89 GLN A N 1
ATOM 710 C CA . GLN A 1 89 ? 8.039 5.269 -6.817 1.00 91.88 89 GLN A CA 1
ATOM 711 C C . GLN A 1 89 ? 6.769 5.688 -7.567 1.00 91.88 89 GLN A C 1
ATOM 713 O O . GLN A 1 89 ? 5.872 6.264 -6.958 1.00 91.88 89 GLN A O 1
ATOM 718 N N . CYS A 1 90 ? 6.682 5.446 -8.876 1.00 94.62 90 CYS A N 1
ATOM 719 C CA . CYS A 1 90 ? 5.484 5.774 -9.642 1.00 94.62 90 CYS A CA 1
ATOM 720 C C . CYS A 1 90 ? 4.309 4.888 -9.220 1.00 94.62 90 CYS A C 1
ATOM 722 O O . CYS A 1 90 ? 3.222 5.403 -8.957 1.00 94.62 90 CYS A O 1
ATOM 724 N N . TRP A 1 91 ? 4.557 3.588 -9.053 1.00 94.75 91 TRP A N 1
ATOM 725 C CA . TRP A 1 91 ? 3.564 2.611 -8.624 1.00 94.75 91 TRP A CA 1
ATOM 726 C C . TRP A 1 91 ? 2.915 3.007 -7.298 1.00 94.75 91 TRP A C 1
ATOM 728 O O . TRP A 1 91 ? 1.691 3.014 -7.201 1.00 94.75 91 TRP A O 1
ATOM 738 N N . GLU A 1 92 ? 3.700 3.456 -6.316 1.00 92.19 92 GLU A N 1
ATOM 739 C CA . GLU A 1 92 ? 3.179 3.924 -5.025 1.00 92.19 92 GLU A CA 1
ATOM 740 C C . GLU A 1 92 ? 2.050 4.955 -5.156 1.00 92.19 92 GLU A C 1
ATOM 742 O O . GLU A 1 92 ? 1.036 4.884 -4.458 1.00 92.19 92 GLU A O 1
ATOM 747 N N . TYR A 1 93 ? 2.207 5.917 -6.064 1.00 93.50 93 TYR A N 1
ATOM 748 C CA . TYR A 1 93 ? 1.301 7.059 -6.176 1.00 93.50 93 TYR A CA 1
ATOM 749 C C . TYR A 1 93 ? 0.313 6.970 -7.340 1.00 93.50 93 TYR A C 1
ATOM 751 O O . TYR A 1 93 ? -0.621 7.766 -7.367 1.00 93.50 93 TYR A O 1
ATOM 759 N N . GLN A 1 94 ? 0.502 6.038 -8.277 1.00 92.75 94 GLN A N 1
ATOM 760 C CA . GLN A 1 94 ? -0.389 5.831 -9.426 1.00 92.75 94 GLN A CA 1
ATOM 761 C C . GLN A 1 94 ? -1.116 4.478 -9.395 1.00 92.75 94 GLN A C 1
ATOM 763 O O . GLN A 1 94 ? -2.007 4.244 -10.204 1.00 92.75 94 GLN A O 1
ATOM 768 N N . GLY A 1 95 ? -0.750 3.575 -8.481 1.00 91.00 95 GLY A N 1
ATOM 769 C CA . GLY A 1 95 ? -1.416 2.285 -8.285 1.00 91.00 95 GLY A CA 1
ATOM 770 C C . GLY A 1 95 ? -1.035 1.185 -9.284 1.00 91.00 95 GLY A C 1
ATOM 771 O O . GLY A 1 95 ? -1.424 0.041 -9.082 1.00 91.00 95 GLY A O 1
ATOM 772 N N . THR A 1 96 ? -0.238 1.481 -10.317 1.00 91.62 96 THR A N 1
ATOM 773 C CA . THR A 1 96 ? 0.243 0.488 -11.297 1.00 91.62 96 THR A CA 1
ATOM 774 C C . THR A 1 96 ? 1.712 0.702 -11.669 1.00 91.62 96 THR A C 1
ATOM 776 O O . THR A 1 96 ? 2.178 1.841 -11.752 1.00 91.62 96 THR A O 1
ATOM 779 N N . ALA A 1 97 ? 2.437 -0.394 -11.918 1.00 91.94 97 ALA A N 1
ATOM 780 C CA . ALA A 1 97 ? 3.831 -0.378 -12.363 1.00 91.94 97 ALA A CA 1
ATOM 781 C C . ALA A 1 97 ? 4.005 0.284 -13.743 1.00 91.94 97 ALA A C 1
ATOM 783 O O . ALA A 1 97 ? 5.010 0.951 -13.992 1.00 91.94 97 ALA A O 1
ATOM 784 N N . GLU A 1 98 ? 3.011 0.144 -14.627 1.00 94.00 98 GLU A N 1
ATOM 785 C CA . GLU A 1 98 ? 3.053 0.670 -15.999 1.00 94.00 98 GLU A CA 1
ATOM 786 C C . GLU A 1 98 ? 2.936 2.199 -16.061 1.00 94.00 98 GLU A C 1
ATOM 788 O O . GLU A 1 98 ? 3.378 2.799 -17.038 1.00 94.00 98 GLU A O 1
ATOM 793 N N . ALA A 1 99 ? 2.422 2.854 -15.012 1.00 94.25 99 ALA A N 1
ATOM 794 C CA . ALA A 1 99 ? 2.187 4.303 -14.999 1.00 94.25 99 ALA A CA 1
ATOM 795 C C . ALA A 1 99 ? 3.462 5.132 -15.224 1.00 94.25 99 ALA A C 1
ATOM 797 O O . ALA A 1 99 ? 3.402 6.280 -15.661 1.00 94.25 99 ALA A O 1
ATOM 798 N N . VAL A 1 100 ? 4.645 4.566 -14.961 1.00 95.56 100 VAL A N 1
ATOM 799 C CA . VAL A 1 100 ? 5.918 5.241 -15.252 1.00 95.56 100 VAL A CA 1
ATOM 800 C C . VAL A 1 100 ? 6.091 5.521 -16.753 1.00 95.56 100 VAL A C 1
ATOM 802 O O . VAL A 1 100 ? 6.785 6.468 -17.127 1.00 95.56 100 VAL A O 1
ATOM 805 N N . LEU A 1 101 ? 5.463 4.709 -17.608 1.00 96.25 101 LEU A N 1
ATOM 806 C CA . LEU A 1 101 ? 5.552 4.781 -19.065 1.00 96.25 101 LEU A CA 1
ATOM 807 C C . LEU A 1 101 ? 4.674 5.896 -19.650 1.00 96.25 101 LEU A C 1
ATOM 809 O O . LEU A 1 101 ? 4.913 6.311 -20.781 1.00 96.25 101 LEU A O 1
ATOM 813 N N . ASP A 1 102 ? 3.737 6.447 -18.873 1.00 96.12 102 ASP A N 1
ATOM 814 C CA . ASP A 1 102 ? 2.935 7.617 -19.268 1.00 96.12 102 ASP A CA 1
ATOM 815 C C . ASP A 1 102 ? 3.769 8.909 -19.336 1.00 96.12 102 ASP A C 1
ATOM 817 O O . ASP A 1 102 ? 3.321 9.946 -19.832 1.00 96.12 102 ASP A O 1
ATOM 821 N N . TYR A 1 103 ? 5.002 8.865 -18.828 1.00 94.25 103 TYR A N 1
ATOM 822 C CA . TYR A 1 103 ? 5.938 9.976 -18.835 1.00 94.25 103 TYR A CA 1
ATOM 823 C C . TYR A 1 103 ? 7.032 9.734 -19.879 1.00 94.25 103 TYR A C 1
ATOM 825 O O . TYR A 1 103 ? 7.979 8.986 -19.630 1.00 94.25 103 TYR A O 1
ATOM 833 N N . ASP A 1 104 ? 6.968 10.446 -21.008 1.00 93.62 104 ASP A N 1
ATOM 834 C CA . ASP A 1 104 ? 7.882 10.284 -22.157 1.00 93.62 104 ASP A CA 1
ATOM 835 C C . ASP A 1 104 ? 9.376 10.225 -21.782 1.00 93.62 104 ASP A C 1
ATOM 837 O O . ASP A 1 104 ? 10.147 9.459 -22.353 1.00 93.62 104 ASP A O 1
ATOM 841 N N . GLN A 1 105 ? 9.808 11.026 -20.801 1.00 92.94 105 GLN A N 1
ATOM 842 C CA . GLN A 1 105 ? 11.208 11.063 -20.357 1.00 92.94 105 GLN A CA 1
ATOM 843 C C . GLN A 1 105 ? 11.666 9.781 -19.639 1.00 92.94 105 GLN A C 1
ATOM 845 O O . GLN A 1 105 ? 12.867 9.530 -19.541 1.00 92.94 105 GLN A O 1
ATOM 850 N N . PHE A 1 106 ? 10.722 8.999 -19.114 1.00 93.75 106 PHE A N 1
ATOM 851 C CA . PHE A 1 106 ? 10.963 7.748 -18.404 1.00 93.75 106 PHE A CA 1
ATOM 852 C C . PHE A 1 106 ? 10.586 6.518 -19.236 1.00 93.75 106 PHE A C 1
ATOM 854 O O . PHE A 1 106 ? 11.086 5.443 -18.922 1.00 93.75 106 PHE A O 1
ATOM 861 N N . ALA A 1 107 ? 9.807 6.654 -20.314 1.00 94.62 107 ALA A N 1
ATOM 862 C CA . ALA A 1 107 ? 9.415 5.585 -21.244 1.00 94.62 107 ALA A CA 1
ATOM 863 C C . ALA A 1 107 ? 10.567 5.115 -22.165 1.00 94.62 107 ALA A C 1
ATOM 865 O O . ALA A 1 107 ? 10.480 5.096 -23.393 1.00 94.62 107 ALA A O 1
ATOM 866 N N . THR A 1 108 ? 11.709 4.771 -21.570 1.00 94.94 108 THR A N 1
ATOM 867 C CA . THR A 1 108 ? 12.870 4.231 -22.286 1.00 94.94 108 THR A CA 1
ATOM 868 C C . THR A 1 108 ? 12.721 2.731 -22.500 1.00 94.94 108 THR A C 1
ATOM 870 O O . THR A 1 108 ? 12.010 2.063 -21.750 1.00 94.94 108 THR A O 1
ATOM 873 N N . MET A 1 109 ? 13.459 2.165 -23.460 1.00 94.00 109 MET A N 1
ATOM 874 C CA . MET A 1 109 ? 13.445 0.712 -23.654 1.00 94.00 109 MET A CA 1
ATOM 875 C C . MET A 1 109 ? 13.857 -0.062 -22.400 1.00 94.00 109 MET A C 1
ATOM 877 O O . MET A 1 109 ? 13.275 -1.100 -22.113 1.00 94.00 109 MET A O 1
ATOM 881 N N . ALA A 1 110 ? 14.811 0.467 -21.629 1.00 94.12 110 ALA A N 1
ATOM 882 C CA . ALA A 1 110 ? 15.213 -0.131 -20.362 1.00 94.12 110 ALA A CA 1
ATOM 883 C C . ALA A 1 110 ? 14.068 -0.136 -19.338 1.00 94.12 110 ALA A C 1
ATOM 885 O O . ALA A 1 110 ? 13.878 -1.127 -18.639 1.00 94.12 110 ALA A O 1
ATOM 886 N N . THR A 1 111 ? 13.284 0.943 -19.274 1.00 95.94 111 THR A N 1
ATOM 887 C CA . THR A 1 111 ? 12.116 1.025 -18.390 1.00 95.94 111 THR A CA 1
ATOM 888 C C . THR A 1 111 ? 11.030 0.044 -18.802 1.00 95.94 111 THR A C 1
ATOM 890 O O . THR A 1 111 ? 10.491 -0.621 -17.931 1.00 95.94 111 THR A O 1
ATOM 893 N N . HIS A 1 112 ? 10.746 -0.091 -20.101 1.00 96.00 112 HIS A N 1
ATOM 894 C CA . HIS A 1 112 ? 9.792 -1.090 -20.595 1.00 96.00 112 HIS A CA 1
ATOM 895 C C . HIS A 1 112 ? 10.193 -2.504 -20.159 1.00 96.00 112 HIS A C 1
ATOM 897 O O . HIS A 1 112 ? 9.413 -3.178 -19.498 1.00 96.00 112 HIS A O 1
ATOM 903 N N . THR A 1 113 ? 11.440 -2.908 -20.423 1.00 95.19 113 THR A N 1
ATOM 904 C CA . THR A 1 113 ? 11.947 -4.223 -20.001 1.00 95.19 113 THR A CA 1
ATOM 905 C C . THR A 1 113 ? 11.866 -4.416 -18.483 1.00 95.19 113 THR A C 1
ATOM 907 O O . THR A 1 113 ? 11.529 -5.497 -18.007 1.00 95.19 113 THR A O 1
ATOM 910 N N . ALA A 1 114 ? 12.185 -3.378 -17.706 1.00 95.44 114 ALA A N 1
ATOM 911 C CA . ALA A 1 114 ? 12.122 -3.439 -16.251 1.00 95.44 114 ALA A CA 1
ATOM 912 C C . ALA A 1 114 ? 10.680 -3.531 -15.723 1.00 95.44 114 ALA A C 1
ATOM 914 O O . ALA A 1 114 ? 10.456 -4.255 -14.759 1.00 95.44 114 ALA A O 1
ATOM 915 N N . VAL A 1 115 ? 9.715 -2.835 -16.339 1.00 95.38 115 VAL A N 1
ATOM 916 C CA . VAL A 1 115 ? 8.285 -2.938 -15.997 1.00 95.38 115 VAL A CA 1
ATOM 917 C C . VAL A 1 115 ? 7.790 -4.359 -16.239 1.00 95.38 115 VAL A C 1
ATOM 919 O O . VAL A 1 115 ? 7.217 -4.939 -15.322 1.00 95.38 115 VAL A O 1
ATOM 922 N N . ASP A 1 116 ? 8.082 -4.930 -17.412 1.00 92.81 116 ASP A N 1
ATOM 923 C CA . ASP A 1 116 ? 7.682 -6.300 -17.756 1.00 92.81 116 ASP A CA 1
ATOM 924 C C . ASP A 1 116 ? 8.227 -7.307 -16.729 1.00 92.81 116 ASP A C 1
ATOM 926 O O . ASP A 1 116 ? 7.505 -8.172 -16.248 1.00 92.81 116 ASP A O 1
ATOM 930 N N . CYS A 1 117 ? 9.495 -7.154 -16.332 1.00 92.62 117 CYS A N 1
ATOM 931 C CA . CYS A 1 117 ? 10.113 -8.009 -15.322 1.00 92.62 117 CYS A CA 1
ATOM 932 C C . CYS A 1 117 ? 9.471 -7.833 -13.936 1.00 92.62 117 CYS A C 1
ATOM 934 O O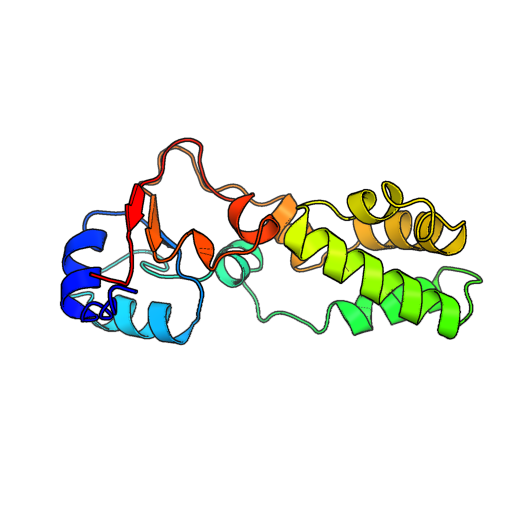 . CYS A 1 117 ? 9.144 -8.823 -13.290 1.00 92.62 117 CYS A O 1
ATOM 936 N N . ILE A 1 118 ? 9.268 -6.591 -13.481 1.00 91.44 118 ILE A N 1
ATOM 937 C CA . ILE A 1 118 ? 8.727 -6.289 -12.145 1.00 91.44 118 ILE A CA 1
ATOM 938 C C . ILE A 1 118 ? 7.269 -6.730 -12.006 1.00 91.44 118 ILE A C 1
ATOM 940 O O . ILE A 1 118 ? 6.889 -7.200 -10.935 1.00 91.44 118 ILE A O 1
ATOM 944 N N . ALA A 1 119 ? 6.462 -6.600 -13.061 1.00 85.62 119 ALA A N 1
ATOM 945 C CA . ALA A 1 119 ? 5.053 -6.987 -13.043 1.00 85.62 119 ALA A CA 1
ATOM 946 C C . ALA A 1 119 ? 4.854 -8.482 -12.729 1.00 85.62 119 ALA A C 1
ATOM 948 O O . ALA A 1 119 ? 3.879 -8.843 -12.075 1.00 85.62 119 ALA A O 1
ATOM 949 N N . ASP A 1 120 ? 5.807 -9.333 -13.119 1.00 86.56 120 ASP A N 1
ATOM 950 C CA . ASP A 1 120 ? 5.776 -10.778 -12.866 1.00 86.56 120 ASP A CA 1
ATOM 951 C C . ASP A 1 120 ? 6.343 -11.176 -11.484 1.00 86.56 120 ASP A C 1
ATOM 953 O O . ASP A 1 120 ? 6.290 -12.347 -11.088 1.00 86.56 120 ASP A O 1
ATOM 957 N N . MET A 1 121 ? 6.903 -10.231 -10.721 1.00 88.69 121 MET A N 1
ATOM 958 C CA . MET A 1 121 ? 7.525 -10.510 -9.425 1.00 88.69 121 MET A CA 1
ATOM 959 C C . MET A 1 121 ? 6.501 -10.550 -8.281 1.00 88.69 121 MET A C 1
ATOM 961 O O . MET A 1 121 ? 5.618 -9.703 -8.169 1.00 88.69 121 MET A O 1
ATOM 965 N N . ASP A 1 122 ? 6.689 -11.477 -7.334 1.00 86.62 122 ASP A N 1
ATOM 966 C CA . ASP A 1 122 ? 5.897 -11.564 -6.092 1.00 86.62 122 ASP A CA 1
ATOM 967 C C . ASP A 1 122 ? 6.359 -10.521 -5.052 1.00 86.62 122 ASP A C 1
ATOM 969 O O . ASP A 1 122 ? 6.968 -10.851 -4.025 1.00 86.62 122 ASP A O 1
ATOM 973 N N . THR A 1 123 ? 6.113 -9.241 -5.339 1.00 86.31 123 THR A N 1
ATOM 974 C CA . THR A 1 123 ? 6.497 -8.116 -4.477 1.00 86.31 123 THR A CA 1
ATOM 975 C C . THR A 1 123 ? 5.361 -7.627 -3.575 1.00 86.31 123 THR A C 1
ATOM 977 O O . THR A 1 123 ? 4.220 -8.086 -3.658 1.00 86.31 123 THR A O 1
ATOM 980 N N . THR A 1 124 ? 5.660 -6.691 -2.664 1.00 87.62 124 THR A N 1
ATOM 981 C CA . THR A 1 124 ? 4.620 -6.074 -1.824 1.00 87.62 124 THR A CA 1
ATOM 982 C C . THR A 1 124 ? 3.662 -5.259 -2.685 1.00 87.62 124 THR A C 1
ATOM 984 O O . THR A 1 124 ? 2.453 -5.337 -2.468 1.00 87.62 124 THR A O 1
ATOM 987 N N . SER A 1 125 ? 4.185 -4.527 -3.671 1.00 89.75 125 SER A N 1
ATOM 988 C CA . SER A 1 125 ? 3.380 -3.731 -4.600 1.00 89.75 125 SER A CA 1
ATOM 989 C C . SER A 1 125 ? 2.476 -4.598 -5.477 1.00 89.75 125 SER A C 1
ATOM 991 O O . SER A 1 125 ? 1.283 -4.305 -5.591 1.00 89.75 125 SER A O 1
ATOM 993 N N . THR A 1 126 ? 2.987 -5.720 -6.003 1.00 89.50 126 THR A N 1
ATOM 994 C CA . THR A 1 126 ? 2.175 -6.702 -6.746 1.00 89.50 126 THR A CA 1
ATOM 995 C C . THR A 1 126 ? 1.057 -7.244 -5.866 1.00 89.50 126 THR A C 1
ATOM 997 O O . THR A 1 126 ? -0.116 -7.171 -6.225 1.00 89.50 126 THR A O 1
ATOM 1000 N N . ARG A 1 127 ? 1.384 -7.683 -4.643 1.00 89.75 127 ARG A N 1
ATOM 1001 C CA . ARG A 1 127 ? 0.377 -8.189 -3.701 1.00 89.75 127 ARG A CA 1
ATOM 1002 C C . ARG A 1 127 ? -0.672 -7.150 -3.333 1.00 89.75 127 ARG A C 1
ATOM 1004 O O . ARG A 1 127 ? -1.822 -7.523 -3.171 1.00 89.75 127 ARG A O 1
ATOM 1011 N N . LEU A 1 128 ? -0.303 -5.882 -3.162 1.00 91.81 128 LEU A N 1
ATOM 1012 C CA . LEU A 1 128 ? -1.270 -4.803 -2.930 1.00 91.81 128 LEU A CA 1
ATOM 1013 C C . LEU A 1 128 ? -2.177 -4.591 -4.142 1.00 91.81 128 LEU A C 1
ATOM 1015 O O . LEU A 1 128 ? -3.376 -4.411 -3.974 1.00 91.81 128 LEU A O 1
ATOM 1019 N N . THR A 1 129 ? -1.620 -4.656 -5.348 1.00 91.00 129 THR A N 1
ATOM 1020 C CA . THR A 1 129 ? -2.376 -4.490 -6.597 1.00 91.00 129 THR A CA 1
ATOM 1021 C C . THR A 1 129 ? -3.399 -5.612 -6.792 1.00 91.00 129 THR A C 1
ATOM 1023 O O . THR A 1 129 ? -4.515 -5.365 -7.235 1.00 91.00 129 THR A O 1
ATOM 1026 N N . GLU A 1 130 ? -3.041 -6.844 -6.430 1.00 90.81 130 GLU A N 1
ATOM 1027 C CA . GLU A 1 130 ? -3.903 -8.023 -6.574 1.00 90.81 130 GLU A CA 1
ATOM 1028 C C . GLU A 1 130 ? -4.861 -8.241 -5.393 1.00 90.81 130 GLU A C 1
ATOM 1030 O O . GLU A 1 130 ? -5.822 -9.010 -5.496 1.00 90.81 130 GLU A O 1
ATOM 1035 N N . TYR A 1 131 ? -4.593 -7.618 -4.245 1.00 93.19 131 TYR A N 1
ATOM 1036 C CA . TYR A 1 131 ? -5.369 -7.836 -3.033 1.00 93.19 131 TYR A CA 1
ATOM 1037 C C . TYR A 1 131 ? -6.649 -7.003 -3.031 1.00 93.19 131 TYR A C 1
ATOM 1039 O O . TYR A 1 131 ? -6.644 -5.802 -3.281 1.00 93.19 131 TYR A O 1
ATOM 1047 N N . SER A 1 132 ? -7.753 -7.643 -2.658 1.00 93.81 132 SER A N 1
ATOM 1048 C CA . SER A 1 132 ? -9.037 -6.987 -2.446 1.00 93.81 132 SER A CA 1
ATOM 1049 C C . SER A 1 132 ? -9.626 -7.458 -1.123 1.00 93.81 132 SER A C 1
ATOM 1051 O O . SER A 1 132 ? -9.550 -8.643 -0.778 1.00 93.81 132 SER A O 1
ATOM 1053 N N . ILE A 1 133 ? -10.167 -6.512 -0.360 1.00 94.56 133 ILE A N 1
ATOM 1054 C CA . ILE A 1 133 ? -10.919 -6.806 0.858 1.00 94.56 133 ILE A CA 1
ATOM 1055 C C . ILE A 1 133 ? -12.303 -7.327 0.457 1.00 94.56 133 ILE A C 1
ATOM 1057 O O . ILE A 1 133 ? -12.909 -6.836 -0.494 1.00 94.56 133 ILE A O 1
ATOM 1061 N N . ASP A 1 134 ? -12.791 -8.332 1.183 1.00 93.12 134 ASP A N 1
ATOM 1062 C CA . ASP A 1 134 ? -14.121 -8.894 0.960 1.00 93.12 134 ASP A CA 1
ATOM 1063 C C . ASP A 1 134 ? -15.198 -7.804 1.111 1.00 93.12 134 ASP A C 1
ATOM 1065 O O . ASP A 1 134 ? -15.187 -7.050 2.085 1.00 93.12 134 ASP A O 1
ATOM 1069 N N . ALA A 1 135 ? -16.111 -7.721 0.139 1.00 92.38 135 ALA A N 1
ATOM 1070 C CA . ALA A 1 135 ? -17.117 -6.665 0.059 1.00 92.38 135 ALA A CA 1
ATOM 1071 C C . ALA A 1 135 ? -18.121 -6.678 1.224 1.00 92.38 135 ALA A C 1
ATOM 1073 O O . ALA A 1 135 ? -18.718 -5.643 1.506 1.00 92.38 135 ALA A O 1
ATOM 1074 N N . ASP A 1 136 ? -18.287 -7.813 1.910 1.00 93.56 136 ASP A N 1
ATOM 1075 C CA . ASP A 1 136 ? -19.155 -7.924 3.084 1.00 93.56 136 ASP A CA 1
ATOM 1076 C C . ASP A 1 136 ? -18.450 -7.467 4.379 1.00 93.56 136 ASP A C 1
ATOM 1078 O O . ASP A 1 136 ? -19.078 -7.412 5.437 1.00 93.56 136 ASP A O 1
ATOM 1082 N N . THR A 1 137 ? -17.152 -7.137 4.324 1.00 94.62 137 THR A N 1
ATOM 1083 C CA . THR A 1 137 ? -16.386 -6.647 5.482 1.00 94.62 137 THR A CA 1
ATOM 1084 C C . THR A 1 137 ? -16.684 -5.172 5.730 1.00 94.62 137 THR A C 1
ATOM 1086 O O . THR A 1 137 ? -16.433 -4.331 4.867 1.00 94.62 137 THR A O 1
ATOM 1089 N N . SER A 1 138 ? -17.134 -4.824 6.936 1.00 96.12 138 SER A N 1
ATOM 1090 C CA . SER A 1 138 ? -17.290 -3.425 7.339 1.00 96.12 138 SER A CA 1
ATOM 1091 C C . SER A 1 138 ? -15.919 -2.780 7.582 1.00 96.12 138 SER A C 1
ATOM 1093 O O . SER A 1 138 ? -15.202 -3.166 8.511 1.00 96.12 138 SER A O 1
ATOM 1095 N N . VAL A 1 139 ? -15.539 -1.797 6.753 1.00 97.94 139 VAL A N 1
ATOM 1096 C CA . VAL A 1 139 ? -14.203 -1.172 6.772 1.00 97.94 139 VAL A CA 1
ATOM 1097 C C . VAL A 1 139 ? -14.247 0.301 7.175 1.00 97.94 139 VAL A C 1
ATOM 1099 O O . VAL A 1 139 ? -14.909 1.116 6.530 1.00 97.94 139 VAL A O 1
ATOM 1102 N N . ALA A 1 140 ? -13.437 0.659 8.175 1.00 98.12 140 ALA A N 1
ATOM 1103 C CA . ALA A 1 140 ? -13.079 2.042 8.484 1.00 98.12 140 ALA A CA 1
ATOM 1104 C C . ALA A 1 140 ? -11.648 2.356 8.024 1.00 98.12 140 ALA A C 1
ATOM 1106 O O . ALA A 1 140 ? -10.724 1.566 8.210 1.00 98.12 140 ALA A O 1
ATOM 1107 N N . VAL A 1 141 ? -11.436 3.545 7.466 1.00 98.38 141 VAL A N 1
ATOM 1108 C CA . VAL A 1 141 ? -10.132 4.037 7.011 1.00 98.38 141 VAL A CA 1
ATOM 1109 C C . VAL A 1 141 ? -9.769 5.292 7.789 1.00 98.38 141 VAL A C 1
ATOM 1111 O O . VAL A 1 141 ? -10.279 6.384 7.524 1.00 98.38 141 VAL A O 1
ATOM 1114 N N . VAL A 1 142 ? -8.849 5.154 8.738 1.00 98.00 142 VAL A N 1
ATOM 1115 C CA . VAL A 1 142 ? -8.328 6.294 9.492 1.00 98.00 142 VAL A CA 1
ATOM 1116 C C . VAL A 1 142 ? -7.267 6.993 8.656 1.00 98.00 142 VAL A C 1
ATOM 1118 O O . VAL A 1 142 ? -6.321 6.368 8.186 1.00 98.00 142 VAL A O 1
ATOM 1121 N N . GLY A 1 143 ? -7.399 8.307 8.487 1.00 96.06 143 GLY A N 1
ATOM 1122 C CA . GLY A 1 143 ? -6.372 9.098 7.812 1.00 96.06 143 GLY A CA 1
ATOM 1123 C C . GLY A 1 143 ? -6.244 8.787 6.320 1.00 96.06 143 GLY A C 1
ATOM 1124 O O . GLY A 1 143 ? -5.136 8.768 5.803 1.00 96.06 143 GLY A O 1
ATOM 1125 N N . PHE A 1 144 ? -7.360 8.599 5.606 1.00 96.94 144 PHE A N 1
ATOM 1126 C CA . PHE A 1 144 ? -7.412 8.281 4.165 1.00 96.94 144 PHE A CA 1
ATOM 1127 C C . PHE A 1 144 ? -6.394 9.045 3.291 1.00 96.94 144 PHE A C 1
ATOM 1129 O O . PHE A 1 144 ? -5.743 8.476 2.417 1.00 96.94 144 PHE A O 1
ATOM 1136 N N . LYS A 1 145 ? -6.209 10.346 3.554 1.00 94.75 145 LYS A N 1
ATOM 1137 C CA . LYS A 1 145 ? -5.283 11.215 2.804 1.00 94.75 145 LYS A CA 1
ATOM 1138 C C . LYS A 1 145 ? -3.799 10.884 3.012 1.00 94.75 145 LYS A C 1
ATOM 1140 O O . LYS A 1 145 ? -2.975 11.363 2.243 1.00 94.75 145 LYS A O 1
ATOM 1145 N N . GLN A 1 146 ? -3.468 10.134 4.058 1.00 94.88 146 GLN A N 1
ATOM 1146 C CA . GLN A 1 146 ? -2.112 9.695 4.392 1.00 94.88 146 GLN A CA 1
ATOM 1147 C C . GLN A 1 146 ? -1.746 8.378 3.700 1.00 94.88 146 GLN A C 1
ATOM 1149 O O . GLN A 1 146 ? -0.562 8.070 3.630 1.00 94.88 146 GLN A O 1
ATOM 1154 N N . LEU A 1 147 ? -2.735 7.637 3.185 1.00 96.06 147 LEU A N 1
ATOM 1155 C CA . LEU A 1 147 ? -2.501 6.446 2.371 1.00 96.06 147 LEU A CA 1
ATOM 1156 C C . LEU A 1 147 ? -2.060 6.839 0.961 1.00 96.06 147 LEU A C 1
ATOM 1158 O O . LEU A 1 147 ? -2.575 7.823 0.409 1.00 96.06 147 LEU A O 1
ATOM 1162 N N . THR A 1 148 ? -1.141 6.062 0.388 1.00 95.50 148 THR A N 1
ATOM 1163 C CA . THR A 1 148 ? -0.769 6.178 -1.029 1.00 95.50 148 THR A CA 1
ATOM 1164 C C . THR A 1 148 ? -1.901 5.681 -1.932 1.00 95.50 148 THR A C 1
ATOM 1166 O O . THR A 1 148 ? -2.878 5.101 -1.457 1.00 95.50 148 THR A O 1
ATOM 1169 N N . GLU A 1 149 ? -1.818 5.932 -3.239 1.00 95.06 149 GLU A N 1
ATOM 1170 C CA . GLU A 1 149 ? -2.862 5.465 -4.161 1.00 95.06 149 GLU A CA 1
ATOM 1171 C C . GLU A 1 149 ? -2.876 3.936 -4.247 1.00 95.06 149 GLU A C 1
ATOM 1173 O O . GLU A 1 149 ? -3.937 3.318 -4.197 1.00 95.06 149 GLU A O 1
ATOM 1178 N N . LEU A 1 150 ? -1.692 3.319 -4.242 1.00 94.62 150 LEU A N 1
ATOM 1179 C CA . LEU A 1 150 ? -1.550 1.869 -4.172 1.00 94.62 150 LEU A CA 1
ATOM 1180 C C . LEU A 1 150 ? -2.110 1.279 -2.867 1.00 94.62 150 LEU A C 1
ATOM 1182 O O . LEU A 1 150 ? -2.672 0.195 -2.852 1.00 94.62 150 LEU A O 1
ATOM 1186 N N . GLU A 1 151 ? -2.001 1.983 -1.745 1.00 95.69 151 GLU A N 1
ATOM 1187 C CA . GLU A 1 151 ? -2.603 1.521 -0.491 1.00 95.69 151 GLU A CA 1
ATOM 1188 C C . GLU A 1 151 ? -4.131 1.649 -0.476 1.00 95.69 151 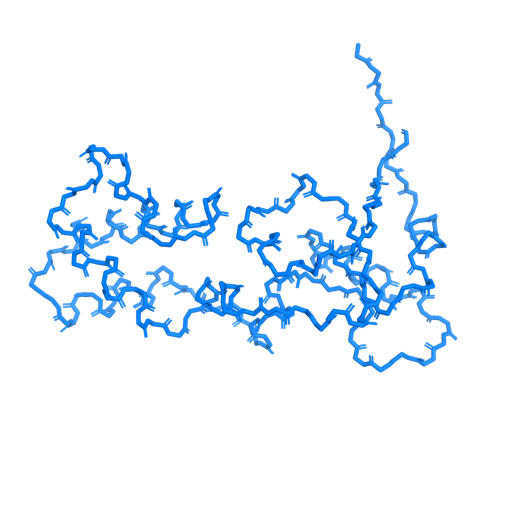GLU A C 1
ATOM 1190 O O . GLU A 1 151 ? -4.795 0.950 0.289 1.00 95.69 151 GLU A O 1
ATOM 1195 N N . ARG A 1 152 ? -4.697 2.531 -1.307 1.00 95.81 152 ARG A N 1
ATOM 1196 C CA . ARG A 1 152 ? -6.147 2.692 -1.470 1.00 95.81 152 ARG A CA 1
ATOM 1197 C C . ARG A 1 152 ? -6.744 1.701 -2.463 1.00 95.81 152 ARG A C 1
ATOM 1199 O O . ARG A 1 152 ? -7.948 1.475 -2.401 1.00 95.81 152 ARG A O 1
ATOM 1206 N N . SER A 1 153 ? -5.941 1.091 -3.338 1.00 94.56 153 SER A N 1
ATOM 1207 C CA . SER A 1 153 ? -6.444 0.150 -4.350 1.00 94.56 153 SER A CA 1
ATOM 1208 C C . SER A 1 153 ? -7.115 -1.086 -3.746 1.00 94.56 153 SER A C 1
ATOM 1210 O O . SER A 1 153 ? -7.959 -1.695 -4.395 1.00 94.56 153 SER A O 1
ATOM 1212 N N . ILE A 1 154 ? -6.786 -1.434 -2.497 1.00 94.94 154 ILE A N 1
ATOM 1213 C CA . ILE A 1 154 ? -7.359 -2.594 -1.800 1.00 94.94 154 ILE A CA 1
ATOM 1214 C C . ILE A 1 154 ? -8.735 -2.335 -1.176 1.00 94.94 154 ILE A C 1
ATOM 1216 O O . ILE A 1 154 ? -9.341 -3.267 -0.638 1.00 94.94 154 ILE A O 1
ATOM 1220 N N . LEU A 1 155 ? -9.181 -1.074 -1.146 1.00 95.75 155 LEU A N 1
ATOM 1221 C CA . LEU A 1 155 ? -10.406 -0.685 -0.457 1.00 95.75 155 LEU A CA 1
ATOM 1222 C C . LEU A 1 155 ? -11.629 -1.341 -1.115 1.00 95.75 155 LEU A C 1
ATOM 1224 O O . LEU A 1 155 ? -11.709 -1.390 -2.346 1.00 95.75 155 LEU A O 1
ATOM 1228 N N . PRO A 1 156 ? -12.595 -1.830 -0.318 1.00 95.88 156 PRO A N 1
ATOM 1229 C CA . PRO A 1 156 ? -13.861 -2.305 -0.861 1.00 95.88 156 PRO A CA 1
ATOM 1230 C C . PRO A 1 156 ? -14.665 -1.134 -1.463 1.00 95.88 156 PRO A C 1
ATOM 1232 O O . PRO A 1 156 ? -14.337 0.030 -1.223 1.00 95.88 156 PRO A O 1
ATOM 1235 N N . PRO A 1 157 ? -15.741 -1.407 -2.223 1.00 94.00 157 PRO A N 1
ATOM 1236 C CA . PRO A 1 157 ? -16.603 -0.359 -2.776 1.00 94.00 157 PRO A CA 1
ATOM 1237 C C . PRO A 1 157 ? -17.214 0.562 -1.711 1.00 94.00 157 PRO A C 1
ATOM 1239 O O . PRO A 1 157 ? -17.348 1.762 -1.948 1.00 94.00 157 PRO A O 1
ATOM 1242 N N . ASP A 1 158 ? -17.548 -0.001 -0.546 1.00 96.06 158 ASP A N 1
ATOM 1243 C CA . ASP A 1 158 ? -18.155 0.702 0.580 1.00 96.06 158 ASP A CA 1
ATOM 1244 C C . ASP A 1 158 ? -17.200 0.703 1.782 1.00 96.06 158 ASP A C 1
ATOM 1246 O O . ASP A 1 158 ? -16.822 -0.346 2.299 1.00 96.06 158 ASP A O 1
ATOM 1250 N N . TYR A 1 159 ? -16.803 1.891 2.238 1.00 97.56 159 TYR A N 1
ATOM 1251 C CA . TYR A 1 159 ? -15.972 2.091 3.428 1.00 97.56 159 TYR A CA 1
ATOM 1252 C C . TYR A 1 159 ? -16.269 3.450 4.067 1.00 97.56 159 TYR A C 1
ATOM 1254 O O . TYR A 1 159 ? -16.720 4.384 3.399 1.00 97.56 159 TYR A O 1
ATOM 1262 N N . GLU A 1 160 ? -15.968 3.592 5.357 1.00 98.12 160 GLU A N 1
ATOM 1263 C CA . GLU A 1 160 ? -16.084 4.867 6.068 1.00 98.12 160 GLU A CA 1
ATOM 1264 C C . GLU A 1 160 ? -14.707 5.488 6.319 1.00 98.12 160 GLU A C 1
ATOM 1266 O O . GLU A 1 160 ? -13.762 4.811 6.714 1.00 98.12 160 GLU A O 1
ATOM 1271 N N . THR A 1 161 ? -14.563 6.796 6.099 1.00 97.88 161 THR A N 1
ATOM 1272 C CA . THR A 1 161 ? -13.316 7.510 6.404 1.00 97.88 161 THR A CA 1
ATOM 1273 C C . THR A 1 161 ? -13.399 8.206 7.752 1.00 97.88 161 THR A C 1
ATOM 1275 O O . THR A 1 161 ? -14.286 9.030 7.965 1.00 97.88 161 THR A O 1
ATOM 1278 N N . VAL A 1 162 ? -12.403 7.979 8.604 1.00 97.50 162 VAL A N 1
ATOM 1279 C CA . VAL A 1 162 ? -12.282 8.616 9.918 1.00 97.50 162 VAL A CA 1
ATOM 1280 C C . VAL A 1 162 ? -11.116 9.606 9.898 1.00 97.50 162 VAL A C 1
ATOM 1282 O O . VAL A 1 162 ? -9.965 9.241 9.640 1.00 97.50 162 VAL A O 1
ATOM 1285 N N . ASP A 1 163 ? -11.394 10.886 10.165 1.00 95.25 163 ASP A N 1
ATOM 1286 C CA . ASP A 1 163 ? -10.343 11.906 10.274 1.00 95.25 163 ASP A CA 1
ATOM 1287 C C . ASP A 1 163 ? -9.633 11.781 11.637 1.00 95.25 163 ASP A C 1
ATOM 1289 O O . ASP A 1 163 ? -10.306 11.829 12.675 1.00 95.25 163 ASP A O 1
ATOM 1293 N N . PRO A 1 164 ? -8.293 11.631 11.680 1.00 94.31 164 PRO A N 1
ATOM 1294 C CA . PRO A 1 164 ? -7.537 11.622 12.929 1.00 94.31 164 PRO A CA 1
ATOM 1295 C C . PRO A 1 164 ? -7.414 12.998 13.594 1.00 94.31 164 PRO A C 1
ATOM 1297 O O . PRO A 1 164 ? -6.847 13.094 14.685 1.00 94.31 164 PRO A O 1
ATOM 1300 N N . PHE A 1 165 ? -7.943 14.055 12.981 1.00 93.50 165 PHE A N 1
ATOM 1301 C CA . PHE A 1 165 ? -7.930 15.416 13.495 1.00 93.50 165 PHE A CA 1
ATOM 1302 C C . PHE A 1 165 ? -9.346 15.968 13.742 1.00 93.50 165 PHE A C 1
ATOM 1304 O O . PHE A 1 165 ? -10.337 15.503 13.182 1.00 93.50 165 PHE A O 1
ATOM 1311 N N . THR A 1 166 ? -9.422 16.977 14.611 1.00 88.50 166 THR A N 1
ATOM 1312 C CA . THR A 1 166 ? -10.605 17.798 14.944 1.00 88.50 166 THR A CA 1
ATOM 1313 C C . THR A 1 166 ? -10.266 19.275 14.882 1.00 88.50 166 THR A C 1
ATOM 1315 O O . THR A 1 166 ? -9.102 19.613 15.222 1.00 88.50 166 THR A O 1
#

Foldseek 3Di:
DDDWDFDDLVVVLVVQVPFLAEEELDPVSQVSNQVPDPDDHDPRRYDHLLCVQLVDDADPLLVVLLVQCVVPHPDDSVLSNVLSVLQVVQCQAVVASCSSCVDVVNVDPSNVSSSVRSCPDPHSSNSLSPAADDQPGAYEYEPVVSGHPSSCNRYHPDYHYDYSID